Protein 5B3K (pdb70)

Organism: Pseudomonas aeruginosa (strain ATCC 15692 / DSM 22644 / CIP 104116 / JCM 14847 / LMG 12228 / 1C / PRS 101 / PAO1) (NCBI:txid208964)

Nearest PDB structures (foldseek):
  5b3k-assembly1_A  TM=1.007E+00  e=1.581E-33  Pseudomonas aeruginosa PAO1
  5b3l-assembly1_A  TM=9.999E-01  e=6.780E-31  Pseudomonas aeruginosa PAO1
  2m6s-assembly1_A  TM=9.285E-01  e=2.405E-14  Escherichia coli BL21(DE3)
  4oxx-assembly1_A  TM=8.974E-01  e=3.086E-11  Citrobacter braakii
  1ykg-assembly1_A  TM=7.949E-01  e=4.506E-08  Escherichia coli

Structure (mmCIF, N/CA/C/O backbone):
data_5B3K
#
_entry.id   5B3K
#
_cell.length_a   98.716
_cell.length_b   98.716
_cell.length_c   31.768
_cell.angle_alpha   90.00
_cell.angle_beta   90.00
_cell.angle_gamma   120.00
#
_symmetry.space_group_name_H-M   'P 61'
#
loop_
_entity.id
_entity.type
_entity.pdbx_description
1 polymer 'Uncharacterized protein PA3435'
2 non-polymer 'SULFATE ION'
3 water water
#
loop_
_atom_site.group_PDB
_atom_site.id
_atom_site.type_symbol
_atom_site.label_atom_id
_atom_site.label_alt_id
_atom_site.label_comp_id
_atom_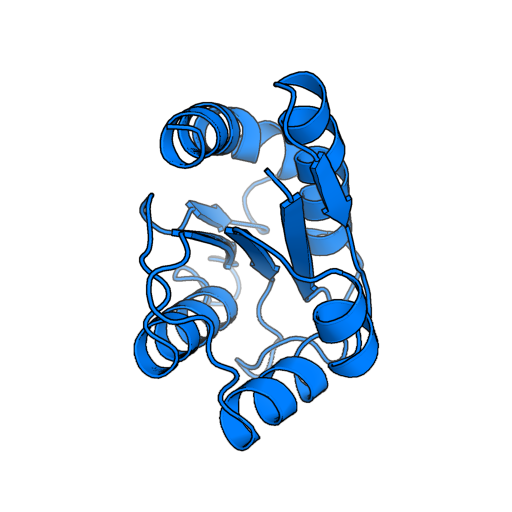site.label_asym_id
_atom_site.label_entity_id
_atom_site.label_seq_id
_atom_site.pdbx_PDB_ins_code
_atom_site.Cartn_x
_atom_site.Cartn_y
_atom_site.Cartn_z
_atom_site.occupancy
_atom_site.B_iso_or_equiv
_atom_site.auth_seq_id
_atom_site.auth_comp_id
_atom_site.auth_asym_id
_atom_site.auth_atom_id
_atom_site.pdbx_PDB_model_num
ATOM 1 N N . MET A 1 1 ? -34.797 31.710 8.576 1.00 21.72 1 MET A N 1
ATOM 2 C CA . MET A 1 1 ? -34.156 31.325 7.284 1.00 21.06 1 MET A CA 1
ATOM 3 C C . MET A 1 1 ? -32.787 30.685 7.511 1.00 19.87 1 MET A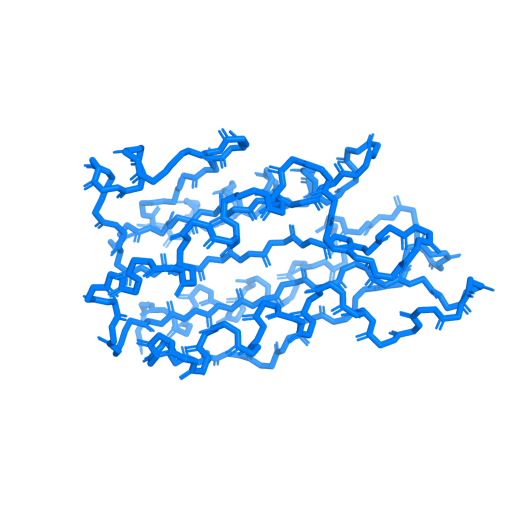 C 1
ATOM 4 O O . MET A 1 1 ? -31.886 31.305 8.086 1.00 20.05 1 MET A O 1
ATOM 9 N N . LYS A 1 2 ? -32.639 29.446 7.049 1.00 18.27 2 LYS A N 1
ATOM 10 C CA . LYS A 1 2 ? -31.395 28.711 7.222 1.00 16.57 2 LYS A CA 1
ATOM 11 C C . LYS A 1 2 ? -30.404 29.099 6.135 1.00 15.56 2 LYS A C 1
ATOM 12 O O . LYS A 1 2 ? -30.685 28.955 4.944 1.00 15.70 2 LYS A O 1
ATOM 18 N N . VAL A 1 3 ? -29.251 29.600 6.559 1.00 13.49 3 VAL A N 1
ATOM 19 C CA . VAL A 1 3 ? -28.209 30.030 5.636 1.00 12.37 3 VAL A CA 1
ATOM 20 C C . VAL A 1 3 ? -26.995 29.125 5.819 1.00 11.24 3 VAL A C 1
ATOM 21 O O . VAL A 1 3 ? -26.421 29.067 6.907 1.00 11.22 3 VAL A O 1
ATOM 25 N N . ALA A 1 4 ? -26.609 28.417 4.762 1.00 10.27 4 ALA A N 1
ATOM 26 C CA . ALA A 1 4 ? -25.401 27.604 4.797 1.00 9.79 4 ALA A CA 1
ATOM 27 C C . ALA A 1 4 ? -24.235 28.471 4.377 1.00 9.80 4 ALA A C 1
ATOM 28 O O . ALA A 1 4 ? -24.262 29.052 3.293 1.00 10.11 4 ALA A O 1
ATOM 30 N N . ILE A 1 5 ? -23.234 28.566 5.245 1.00 9.34 5 ILE A N 1
ATOM 31 C CA . ILE A 1 5 ? -22.023 29.319 4.934 1.00 9.70 5 ILE A CA 1
ATOM 32 C C . ILE A 1 5 ? -20.903 28.330 4.675 1.00 10.46 5 ILE A C 1
ATOM 33 O O . ILE A 1 5 ? -20.502 27.577 5.570 1.00 10.84 5 ILE A O 1
ATOM 38 N N . LEU A 1 6 ? -20.414 28.334 3.435 1.00 10.69 6 LEU A N 1
ATOM 39 C CA . LEU A 1 6 ? -19.335 27.450 3.006 1.00 11.41 6 LEU A CA 1
ATOM 40 C C . LEU A 1 6 ? -18.050 28.242 2.873 1.00 11.66 6 LEU A C 1
ATOM 41 O O . LEU A 1 6 ? -18.083 29.435 2.582 1.00 11.26 6 LEU A O 1
ATOM 46 N N . SER A 1 7 ? -16.919 27.587 3.106 1.00 12.05 7 SER A N 1
ATOM 47 C CA . SER A 1 7 ? -15.639 28.278 2.990 1.00 12.32 7 SER A CA 1
ATOM 48 C C . SER A 1 7 ? -14.582 27.454 2.265 1.00 12.69 7 SER A C 1
ATOM 49 O O . SER A 1 7 ? -14.565 26.219 2.352 1.00 12.94 7 SER A O 1
ATOM 52 N N . GLY A 1 8 ? -13.725 28.156 1.526 1.00 12.77 8 GLY A N 1
ATOM 53 C CA . GLY A 1 8 ? -12.573 27.558 0.848 1.00 12.72 8 GLY A CA 1
ATOM 54 C C . GLY A 1 8 ? -11.375 28.383 1.265 1.00 12.96 8 GLY A C 1
ATOM 55 O O . GLY A 1 8 ? -11.357 29.594 1.057 1.00 12.85 8 GLY A O 1
ATOM 56 N N . SER A 1 9 ? -10.386 27.742 1.882 1.00 13.39 9 SER A N 1
ATOM 57 C CA . SER A 1 9 ? -9.257 28.462 2.455 1.00 14.21 9 SER A CA 1
ATOM 58 C C . SER A 1 9 ? -8.026 27.564 2.494 1.00 14.61 9 SER A C 1
ATOM 59 O O . SER A 1 9 ? -8.130 26.410 2.884 1.00 14.80 9 SER A O 1
ATOM 62 N N . VAL A 1 10 ? -6.869 28.102 2.101 1.00 14.69 10 VAL A N 1
ATOM 63 C CA . VAL A 1 10 ? -5.601 27.357 2.194 1.00 15.57 10 VAL A CA 1
ATOM 64 C C . VAL A 1 10 ? -4.996 27.462 3.596 1.00 15.98 10 VAL A C 1
ATOM 65 O O . VAL A 1 10 ? -4.587 26.442 4.181 1.00 16.84 10 VAL A O 1
ATOM 69 N N . TYR A 1 11 ? -4.969 28.678 4.145 1.00 16.09 11 TYR A N 1
ATOM 70 C CA . TYR A 1 11 ? -4.333 28.950 5.447 1.00 16.82 11 TYR A CA 1
ATOM 71 C C . TYR A 1 11 ? -5.270 29.463 6.537 1.00 17.19 11 TYR A C 1
ATOM 72 O O . TYR A 1 11 ? -4.838 29.698 7.668 1.00 18.52 11 TYR A O 1
ATOM 81 N N . GLY A 1 12 ? -6.542 29.648 6.204 1.00 16.90 12 GLY A N 1
ATOM 82 C CA . GLY A 1 12 ? -7.536 29.987 7.214 1.00 16.75 12 GLY A CA 1
ATOM 83 C C . GLY A 1 12 ? -8.181 31.354 7.126 1.00 16.79 12 GLY A C 1
ATOM 84 O O . GLY A 1 12 ? -9.112 31.637 7.876 1.00 16.67 12 GLY A O 1
ATOM 85 N N . THR A 1 13 ? -7.700 32.207 6.223 1.00 16.39 13 THR A N 1
ATOM 86 C CA . THR A 1 13 ? -8.200 33.581 6.144 1.00 16.83 13 THR A CA 1
ATOM 87 C C . THR A 1 13 ? -9.678 33.631 5.725 1.00 16.59 13 THR A C 1
ATOM 88 O O . THR A 1 13 ? -10.501 34.280 6.389 1.00 16.07 13 THR A O 1
ATOM 92 N N . ALA A 1 14 ? -10.016 32.946 4.635 1.00 16.61 14 ALA A N 1
ATOM 93 C CA . ALA A 1 14 ? -11.413 32.885 4.195 1.00 16.56 14 ALA A CA 1
ATOM 94 C C . ALA A 1 14 ? -12.297 32.206 5.238 1.00 16.56 14 ALA A C 1
ATOM 95 O O . ALA A 1 14 ? -13.465 32.568 5.403 1.00 16.19 14 ALA A O 1
ATOM 97 N N . GLU A 1 15 ? -11.730 31.233 5.945 1.00 16.43 15 GLU A N 1
ATOM 98 C CA . GLU A 1 15 ? -12.452 30.532 6.999 1.00 16.77 15 GLU A CA 1
ATOM 99 C C . GLU A 1 15 ? -12.834 31.492 8.120 1.00 15.90 15 GLU A C 1
ATOM 100 O O . GLU A 1 15 ? -13.941 31.427 8.655 1.00 15.49 15 GLU A O 1
ATOM 106 N N . GLU A 1 16 ? -11.912 32.384 8.471 1.00 15.11 16 GLU A N 1
ATOM 107 C CA . GLU A 1 16 ? -12.163 33.371 9.517 1.00 14.68 16 GLU A CA 1
ATOM 108 C C . GLU A 1 16 ? -13.208 34.386 9.071 1.00 13.64 16 GLU A C 1
ATOM 109 O O . GLU A 1 16 ? -14.029 34.830 9.874 1.00 13.28 16 GLU A O 1
ATOM 115 N N . VAL A 1 17 ? -13.191 34.745 7.791 1.00 12.05 17 VAL A N 1
ATOM 116 C CA . VAL A 1 17 ? -14.224 35.645 7.268 1.00 11.30 17 VAL A CA 1
ATOM 117 C C . VAL A 1 17 ? -15.586 34.966 7.371 1.00 11.04 17 VAL A C 1
ATOM 118 O O . VAL A 1 17 ? -16.562 35.584 7.791 1.00 11.30 17 VAL A O 1
ATOM 122 N N . ALA A 1 18 ? -15.632 33.682 7.009 1.00 10.88 18 ALA A N 1
ATOM 123 C CA . ALA A 1 18 ? -16.871 32.906 7.051 1.00 10.41 18 ALA A CA 1
ATOM 124 C C . ALA A 1 18 ? -17.398 32.789 8.483 1.00 10.92 18 ALA A C 1
ATOM 125 O O . ALA A 1 18 ? -18.596 32.881 8.709 1.00 10.64 18 ALA A O 1
ATOM 127 N N . ARG A 1 19 ? -16.493 32.586 9.438 1.00 11.17 19 ARG A N 1
ATOM 128 C CA . ARG A 1 19 ? -16.853 32.499 10.848 1.00 11.96 19 ARG A CA 1
ATOM 129 C C . ARG A 1 19 ? -17.454 33.825 11.336 1.00 11.73 19 ARG A C 1
ATOM 130 O O . ARG A 1 19 ? -18.468 33.841 12.049 1.00 11.97 19 ARG A O 1
ATOM 138 N N . HIS A 1 20 ? -16.827 34.923 10.935 1.00 10.94 20 HIS A N 1
ATOM 139 C CA . HIS A 1 20 ? -17.329 36.263 11.241 1.00 11.07 20 HIS A CA 1
ATOM 140 C C . HIS A 1 20 ? -18.712 36.477 10.619 1.00 10.63 20 HIS A C 1
ATOM 141 O O . HIS A 1 20 ? -19.620 36.999 11.274 1.00 10.29 20 HIS A O 1
ATOM 148 N N . ALA A 1 21 ? -18.878 36.033 9.372 1.00 10.15 21 ALA A N 1
ATOM 149 C CA . ALA A 1 21 ? -20.152 36.167 8.672 1.00 10.16 21 ALA A CA 1
ATOM 150 C C . ALA A 1 21 ? -21.252 35.426 9.420 1.00 10.20 21 ALA A C 1
ATOM 151 O O . ALA A 1 21 ? -22.376 35.921 9.522 1.00 10.90 21 ALA A O 1
ATOM 153 N N . GLN A 1 22 ? -20.918 34.260 9.972 1.00 10.00 22 GLN A N 1
ATOM 154 C CA . GLN A 1 22 ? -21.891 33.487 10.738 1.00 10.55 22 GLN A CA 1
ATOM 155 C C . GLN A 1 22 ? -22.405 34.314 11.918 1.00 10.91 22 GLN A C 1
ATOM 156 O O . GLN A 1 22 ? -23.615 34.380 12.163 1.00 11.07 22 GLN A O 1
ATOM 162 N N . LYS A 1 23 ? -21.492 34.972 12.627 1.00 11.41 23 LYS A N 1
ATOM 163 C CA . LYS A 1 23 ? -21.876 35.738 13.810 1.00 12.65 23 LYS A CA 1
ATOM 164 C C . LYS A 1 23 ? -22.741 36.933 13.429 1.00 12.61 23 LYS A C 1
ATOM 165 O O . LYS A 1 23 ? -23.721 37.226 14.108 1.00 13.20 23 LYS A O 1
ATOM 171 N N . LEU A 1 24 ? -22.397 37.600 12.327 1.00 12.04 24 LEU A N 1
ATOM 172 C CA . LEU A 1 24 ? -23.151 38.792 11.908 1.00 11.89 24 LEU A CA 1
ATOM 173 C C . LEU A 1 24 ? -24.551 38.430 11.419 1.00 11.56 24 LEU A C 1
ATOM 174 O O . LEU A 1 24 ? -25.526 39.110 11.745 1.00 11.07 24 LEU A O 1
ATOM 179 N N . LEU A 1 25 ? -24.649 37.357 10.633 1.00 10.66 25 LEU A N 1
ATOM 180 C CA . LEU A 1 25 ? -25.938 36.945 10.080 1.00 10.80 25 LEU A CA 1
ATOM 181 C C . LEU A 1 25 ? -26.848 36.382 11.163 1.00 10.54 25 LEU A C 1
ATOM 182 O O . LEU A 1 25 ? -28.042 36.654 11.162 1.00 10.27 25 LEU A O 1
ATOM 187 N N . SER A 1 26 ? -26.275 35.649 12.115 1.00 10.68 26 SER A N 1
ATOM 188 C CA . SER A 1 26 ? -27.051 35.148 13.250 1.00 11.77 26 SER A CA 1
ATOM 189 C C . SER A 1 26 ? -27.550 36.293 14.131 1.00 11.91 26 SER A C 1
ATOM 190 O O . SER A 1 26 ? -28.693 36.268 14.605 1.00 12.08 26 SER A O 1
ATOM 193 N N . ALA A 1 27 ? -26.709 37.306 14.313 1.00 11.60 27 ALA A N 1
ATOM 194 C CA . ALA A 1 27 ? -27.108 38.509 15.065 1.00 11.72 27 ALA A CA 1
ATOM 195 C C . ALA A 1 27 ? -28.332 39.177 14.445 1.00 11.84 27 ALA A C 1
ATOM 196 O O . ALA A 1 27 ? -29.207 39.693 15.156 1.00 12.36 27 ALA A O 1
ATOM 198 N N . ALA A 1 28 ? -28.403 39.145 13.116 1.00 11.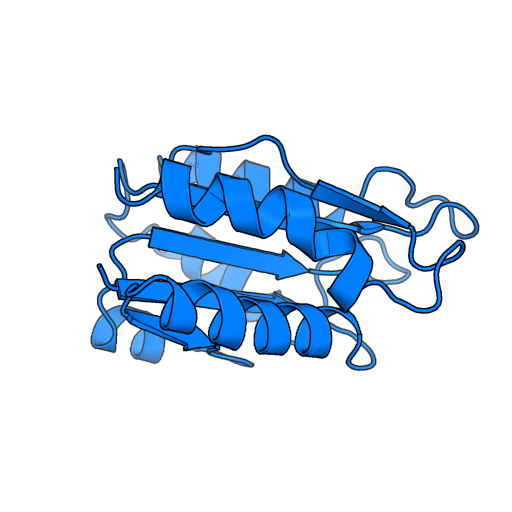83 28 ALA A N 1
ATOM 199 C CA . ALA A 1 28 ? -29.499 39.758 12.372 1.00 12.47 28 ALA A CA 1
ATOM 200 C C . ALA A 1 28 ? -30.779 38.916 12.417 1.00 13.09 28 ALA A C 1
ATOM 201 O O . ALA A 1 28 ? -31.825 39.324 11.891 1.00 14.01 28 ALA A O 1
ATOM 203 N N . GLY A 1 29 ? -30.678 37.730 13.009 1.00 13.25 29 GLY A N 1
ATOM 204 C CA . GLY A 1 29 ? -31.831 36.855 13.215 1.00 13.77 29 GLY A CA 1
ATOM 205 C C . GLY A 1 29 ? -31.941 35.697 12.238 1.00 14.56 29 GLY A C 1
ATOM 206 O O . GLY A 1 29 ? -32.906 34.926 12.288 1.00 15.58 29 GLY A O 1
ATOM 207 N N . LEU A 1 30 ? -30.973 35.573 11.338 1.00 14.38 30 LEU A N 1
ATOM 208 C CA . LEU A 1 30 ? -30.932 34.426 10.417 1.00 14.35 30 LEU A CA 1
ATOM 209 C C . LEU A 1 30 ? -30.410 33.162 11.110 1.00 14.67 30 LEU A C 1
ATOM 210 O O . LEU A 1 30 ? -29.597 33.240 12.028 1.00 14.83 30 LEU A O 1
ATOM 215 N N . GLU A 1 31 ? -30.890 31.998 10.674 1.00 15.04 31 GLU A N 1
ATOM 216 C CA . GLU A 1 31 ? -30.384 30.726 11.193 1.00 15.83 31 GLU A CA 1
ATOM 217 C C . GLU A 1 31 ? -29.152 30.336 10.379 1.00 15.35 31 GLU A C 1
ATOM 218 O O . GLU A 1 31 ? -29.198 29.429 9.543 1.00 15.20 31 GLU A O 1
ATOM 224 N N . ALA A 1 32 ? -28.054 31.038 10.624 1.00 14.67 32 ALA A N 1
ATOM 225 C CA . ALA A 1 32 ? -26.844 30.869 9.826 1.00 14.14 32 ALA A CA 1
ATOM 226 C C . ALA A 1 32 ? -25.864 29.913 10.499 1.00 13.95 32 ALA A C 1
ATOM 227 O O . ALA A 1 32 ? -25.613 30.001 11.704 1.00 14.53 32 ALA A O 1
ATOM 229 N N . SER A 1 33 ? -25.322 28.990 9.715 1.00 13.64 33 SER A N 1
ATOM 230 C CA . SER A 1 33 ? -24.318 28.061 10.217 1.00 14.11 33 SER A CA 1
ATOM 231 C C . SER A 1 33 ? -23.133 28.013 9.282 1.00 14.32 33 SER A C 1
ATOM 232 O O . SER A 1 33 ? -23.308 27.923 8.069 1.00 14.23 33 SER A O 1
ATOM 235 N N . HIS A 1 34 ? -21.940 28.077 9.864 1.00 14.56 34 HIS A N 1
ATOM 236 C CA . HIS A 1 34 ? -20.709 27.862 9.117 1.00 15.69 34 HIS A CA 1
ATOM 237 C C . HIS A 1 34 ? -20.415 26.368 9.100 1.00 15.72 34 HIS A C 1
ATOM 238 O O . HIS A 1 34 ? -20.358 25.723 10.155 1.00 15.83 34 HIS A O 1
ATOM 245 N N . LEU A 1 35 ? -20.258 25.833 7.894 1.00 15.93 35 LEU A N 1
ATOM 246 C CA . LEU A 1 35 ? -20.056 24.405 7.677 1.00 16.84 35 LEU A CA 1
ATOM 247 C C . LEU A 1 35 ? -18.705 24.254 6.979 1.00 17.77 35 LEU A C 1
ATOM 248 O O . LEU A 1 35 ? -18.638 24.156 5.753 1.00 17.21 35 LEU A O 1
ATOM 253 N N . PRO A 1 36 ? -17.609 24.257 7.761 1.00 18.90 36 PRO A N 1
ATOM 254 C CA . PRO A 1 36 ? -16.307 24.114 7.111 1.00 19.75 36 PRO A CA 1
ATOM 255 C C . PRO A 1 36 ? -16.136 22.638 6.784 1.00 20.66 36 PRO A C 1
ATOM 256 O O . PRO A 1 36 ? -16.651 21.785 7.511 1.00 20.81 36 PRO A O 1
ATOM 260 N N . ARG A 1 37 ? -15.452 22.346 5.679 1.00 21.73 37 ARG A N 1
ATOM 261 C CA . ARG A 1 37 ? -15.258 20.960 5.222 1.00 22.84 37 ARG A CA 1
ATOM 262 C C . ARG A 1 37 ? -16.582 20.175 5.139 1.00 22.79 37 ARG A C 1
ATOM 263 O O . ARG A 1 37 ? -16.617 18.967 5.383 1.00 23.46 37 ARG A O 1
ATOM 271 N N . ALA A 1 38 ? -17.662 20.875 4.789 1.00 22.28 38 ALA A N 1
ATOM 272 C CA . ALA A 1 38 ? -18.983 20.273 4.614 1.00 21.96 38 ALA A CA 1
ATOM 273 C C . ALA A 1 38 ? -18.992 19.203 3.527 1.00 21.51 38 ALA A C 1
ATOM 274 O O . ALA A 1 38 ? -18.258 19.286 2.543 1.00 21.44 38 ALA A O 1
ATOM 276 N N . SER A 1 39 ? -19.839 18.199 3.723 1.00 21.20 39 SER A N 1
ATOM 277 C CA . SER A 1 39 ? -20.114 17.189 2.712 1.00 20.87 39 SER A CA 1
ATOM 278 C C . SER A 1 39 ? -21.490 17.451 2.103 1.00 20.18 39 SER A C 1
ATOM 279 O O . SER A 1 39 ? -22.273 18.232 2.653 1.00 19.85 39 SER A O 1
ATOM 282 N N . LEU A 1 40 ? -21.793 16.806 0.974 1.00 19.50 40 LEU A N 1
ATOM 283 C CA . LEU A 1 40 ? -23.147 16.852 0.423 1.00 19.59 40 LEU A CA 1
ATOM 284 C C . LEU A 1 40 ? -24.170 16.357 1.439 1.00 19.23 40 LEU A C 1
ATOM 285 O O . LEU A 1 40 ? -25.262 16.912 1.546 1.00 19.21 40 LEU A O 1
ATOM 290 N N . ASP A 1 41 ? -23.806 15.316 2.188 1.00 18.96 41 ASP A N 1
ATOM 291 C CA . ASP A 1 41 ? -24.712 14.750 3.189 1.00 18.76 41 ASP A CA 1
ATOM 292 C C . ASP A 1 41 ? -25.055 15.755 4.288 1.00 18.16 41 ASP A C 1
ATOM 293 O O . ASP A 1 41 ? -26.205 15.815 4.750 1.00 18.07 41 ASP A O 1
ATOM 298 N N . GLU A 1 42 ? -24.064 16.552 4.686 1.00 17.39 42 GLU A N 1
ATOM 299 C CA . GLU A 1 42 ? -24.274 17.564 5.709 1.00 17.01 42 GLU A CA 1
ATOM 300 C C . GLU A 1 42 ? -25.197 18.666 5.205 1.00 16.15 42 GLU A C 1
ATOM 301 O O . GLU A 1 42 ? -26.072 19.128 5.934 1.00 15.98 42 GLU A O 1
ATOM 307 N N . LEU A 1 43 ? -24.998 19.093 3.959 1.00 15.65 43 LEU A N 1
ATOM 308 C CA . LEU A 1 43 ? -25.869 20.107 3.371 1.00 15.58 43 LEU A CA 1
ATOM 309 C C . LEU A 1 43 ? -27.291 19.613 3.208 1.00 15.52 43 LEU A C 1
ATOM 310 O O . LEU A 1 43 ? -28.242 20.358 3.447 1.00 15.58 43 LEU A O 1
ATOM 315 N N . LYS A 1 44 ? -27.432 18.353 2.796 1.00 15.06 44 LYS A N 1
ATOM 316 C CA . LYS A 1 44 ? -28.743 17.748 2.631 1.00 14.99 44 LYS A CA 1
ATOM 317 C C . LYS A 1 44 ? -29.470 17.712 3.974 1.00 14.93 44 LYS A C 1
ATOM 318 O O . LYS A 1 44 ? -30.663 18.028 4.050 1.00 14.71 44 LYS A O 1
ATOM 324 N N . ALA A 1 45 ? -28.743 17.349 5.032 1.00 14.54 45 ALA A N 1
ATOM 325 C CA . ALA A 1 45 ? -29.312 17.320 6.377 1.00 14.77 45 ALA A CA 1
ATOM 326 C C . ALA A 1 45 ? -29.726 18.719 6.839 1.00 14.99 45 ALA A C 1
ATOM 327 O O . ALA A 1 45 ? -30.768 18.886 7.469 1.00 15.51 45 ALA A O 1
ATOM 329 N N . PHE A 1 46 ? -28.905 19.716 6.502 1.00 14.77 46 PHE A N 1
ATOM 330 C CA . PHE A 1 46 ? -29.134 21.107 6.892 1.00 14.74 46 PHE A CA 1
ATOM 331 C C . PHE A 1 46 ? -30.334 21.734 6.188 1.00 14.55 46 PHE A C 1
ATOM 332 O O . PHE A 1 46 ? -31.037 22.560 6.770 1.00 15.08 46 PHE A O 1
ATOM 340 N N . ALA A 1 47 ? -30.551 21.341 4.934 1.00 14.26 47 ALA A N 1
ATOM 341 C CA . ALA A 1 47 ? -31.633 21.871 4.097 1.00 14.27 47 ALA A CA 1
ATOM 342 C C . ALA A 1 47 ? -31.603 23.392 3.960 1.00 14.15 47 ALA A C 1
ATOM 343 O O . ALA A 1 47 ? -32.573 24.075 4.278 1.00 13.93 47 ALA A O 1
ATOM 345 N N . PRO A 1 48 ? -30.474 23.924 3.472 1.00 14.13 48 PRO A N 1
ATOM 346 C CA . PRO A 1 48 ? -30.303 25.367 3.373 1.00 14.24 48 PRO A CA 1
ATOM 347 C C . PRO A 1 48 ? -31.400 26.086 2.583 1.00 13.90 48 PRO A C 1
ATOM 348 O O . PRO A 1 48 ? -31.926 25.545 1.596 1.00 13.95 48 PRO A O 1
ATOM 352 N N . GLU A 1 49 ? -31.746 27.287 3.031 1.00 13.42 49 GLU A N 1
ATOM 353 C CA . GLU A 1 49 ? -32.668 28.160 2.301 1.00 13.89 49 GLU A CA 1
ATOM 354 C C . GLU A 1 49 ? -31.937 29.339 1.647 1.00 13.27 49 GLU A C 1
ATOM 355 O O . GLU A 1 49 ? -32.553 30.162 0.970 1.00 13.57 49 GLU A O 1
ATOM 361 N N . ALA A 1 50 ? -30.623 29.401 1.857 1.00 12.27 50 ALA A N 1
ATOM 362 C CA . ALA A 1 50 ? -29.766 30.437 1.271 1.00 11.63 50 ALA A CA 1
ATOM 363 C C . ALA A 1 50 ? -28.326 29.971 1.385 1.00 10.74 50 ALA A C 1
ATOM 364 O O . ALA A 1 50 ? -28.012 29.118 2.217 1.00 10.50 50 ALA A O 1
ATOM 366 N N . PHE A 1 51 ? -27.456 30.508 0.548 1.00 10.51 51 PHE A N 1
ATOM 367 C CA . PHE A 1 51 ? -26.059 30.166 0.564 1.00 10.25 51 PHE A CA 1
ATOM 368 C C . PHE A 1 51 ? -25.157 31.408 0.662 1.00 9.57 51 PHE A C 1
ATOM 369 O O . PHE A 1 51 ? -25.393 32.350 0.042 1.00 9.99 51 PHE A O 1
ATOM 377 N N . LEU A 1 52 ? -24.096 31.275 1.424 1.00 8.84 52 LEU A N 1
ATOM 378 C CA . LEU A 1 52 ? -22.992 32.233 1.366 1.00 8.14 52 LEU A CA 1
ATOM 379 C C . LEU A 1 52 ? -21.714 31.426 1.208 1.00 8.05 52 LEU A C 1
ATOM 380 O O . LEU A 1 52 ? -21.463 30.521 1.991 1.00 8.70 52 LEU A O 1
ATOM 385 N N . VAL A 1 53 ? -20.924 31.717 0.172 1.00 7.76 53 VAL A N 1
ATOM 386 C CA . VAL A 1 53 ? -19.663 30.995 -0.027 1.00 8.56 53 VAL A CA 1
ATOM 387 C C . VAL A 1 53 ? -18.542 32.008 0.062 1.00 8.16 53 VAL A C 1
ATOM 388 O O . VAL A 1 53 ? -18.588 33.042 -0.604 1.00 8.66 53 VAL A O 1
ATOM 392 N N . VAL A 1 54 ? -17.565 31.728 0.920 1.00 8.31 54 VAL A N 1
ATOM 393 C CA . VAL A 1 54 ? -16.425 32.625 1.101 1.00 8.73 54 VAL A CA 1
ATOM 394 C C . VAL A 1 54 ? -15.196 31.840 0.692 1.00 9.22 54 VAL A C 1
ATOM 395 O O . VAL A 1 54 ? -14.883 30.830 1.314 1.00 9.61 54 VAL A O 1
ATOM 399 N N . THR A 1 55 ? -14.505 32.250 -0.362 1.00 9.14 55 THR A N 1
ATOM 400 C CA . THR A 1 55 ? -13.404 31.419 -0.834 1.00 9.77 55 THR A CA 1
ATOM 401 C C . THR A 1 55 ? -12.242 32.170 -1.463 1.00 9.71 55 THR A C 1
ATOM 402 O O . THR A 1 55 ? -12.432 33.065 -2.286 1.00 9.71 55 THR A O 1
ATOM 406 N N . SER A 1 56 ? -11.032 31.779 -1.075 1.00 10.66 56 SER A N 1
ATOM 407 C CA . SER A 1 56 ? -9.831 32.254 -1.749 1.00 11.68 56 SER A CA 1
ATOM 408 C C . SER A 1 56 ? -9.601 31.459 -3.042 1.00 11.88 56 SER A C 1
ATOM 409 O O . SER A 1 56 ? -10.430 30.632 -3.440 1.00 11.69 56 SER A O 1
ATOM 412 N N . THR A 1 57 ? -8.479 31.733 -3.702 1.00 12.30 57 THR A N 1
ATOM 413 C CA . THR A 1 57 ? -8.055 30.997 -4.889 1.00 13.17 57 THR A CA 1
ATOM 414 C C . THR A 1 57 ? -6.669 30.452 -4.565 1.00 13.55 57 THR A C 1
ATOM 415 O O . THR A 1 57 ? -5.880 31.126 -3.910 1.00 14.01 57 THR A O 1
ATOM 419 N N . THR A 1 58 ? -6.377 29.228 -4.989 1.00 13.89 58 THR A N 1
ATOM 420 C CA . THR A 1 58 ? -5.028 28.689 -4.776 1.00 14.41 58 THR A CA 1
ATOM 421 C C . THR A 1 58 ? -4.026 29.331 -5.736 1.00 15.10 58 THR A C 1
ATOM 422 O O . THR A 1 58 ? -4.403 30.039 -6.673 1.00 15.35 58 THR A O 1
ATOM 426 N N . GLY A 1 59 ? -2.745 29.064 -5.499 1.00 16.47 59 GLY A N 1
ATOM 427 C CA . GLY A 1 59 ? -1.689 29.511 -6.404 1.00 17.56 59 GLY A CA 1
ATOM 428 C C . GLY A 1 59 ? -1.820 28.961 -7.812 1.00 18.29 59 GLY A C 1
ATOM 429 O O . GLY A 1 59 ? -1.272 29.531 -8.758 1.00 18.27 59 GLY A O 1
ATOM 430 N N . MET A 1 60 ? -2.555 27.855 -7.956 1.00 19.07 60 MET A N 1
ATOM 431 C CA . MET A 1 60 ? -2.796 27.232 -9.265 1.00 19.92 60 MET A CA 1
ATOM 432 C C . MET A 1 60 ? -4.087 27.716 -9.941 1.00 19.73 60 MET A C 1
ATOM 433 O O . MET A 1 60 ? -4.466 27.229 -11.010 1.00 19.96 60 MET A O 1
ATOM 438 N N . GLY A 1 61 ? -4.764 28.670 -9.311 1.00 19.65 61 GLY A N 1
ATOM 439 C CA . GLY A 1 61 ? -5.980 29.235 -9.875 1.00 19.39 61 GLY A CA 1
ATOM 440 C C . GLY A 1 61 ? -7.228 28.407 -9.617 1.00 19.21 61 GLY A C 1
ATOM 441 O O . GLY A 1 61 ? -8.246 28.614 -10.270 1.00 20.18 61 GLY A O 1
ATOM 442 N N . GLU A 1 62 ? -7.163 27.491 -8.651 1.00 18.62 62 GLU A N 1
ATOM 443 C CA . GLU A 1 62 ? -8.289 26.594 -8.361 1.00 18.44 62 GLU A CA 1
ATOM 444 C C . GLU A 1 62 ? -8.940 26.920 -7.023 1.00 17.02 62 GLU A C 1
ATOM 445 O O . GLU A 1 62 ? -8.432 27.728 -6.250 1.00 16.63 62 GLU A O 1
ATOM 451 N N . LEU A 1 63 ? -10.069 26.277 -6.745 1.00 16.19 63 LEU A N 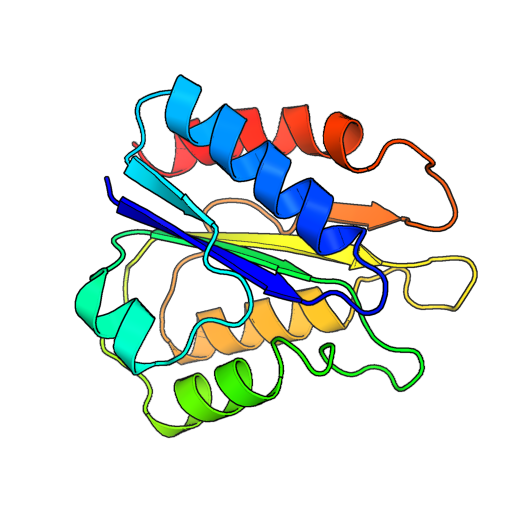1
ATOM 452 C CA . LEU A 1 63 ? -10.634 26.326 -5.403 1.00 15.44 63 LEU A CA 1
ATOM 453 C C . LEU A 1 63 ? -9.735 25.565 -4.429 1.00 15.05 63 LEU A C 1
ATOM 454 O O . LEU A 1 63 ? -9.140 24.554 -4.806 1.00 15.47 63 LEU A O 1
ATOM 459 N N . PRO A 1 64 ? -9.613 26.061 -3.184 1.00 14.99 64 PRO A N 1
ATOM 460 C CA . PRO A 1 64 ? -8.817 25.389 -2.153 1.00 15.14 64 PRO A CA 1
ATOM 461 C C . PRO A 1 64 ? -9.263 23.949 -1.915 1.00 16.14 64 PRO A C 1
ATOM 462 O O . PRO A 1 64 ? -10.423 23.608 -2.160 1.00 15.61 64 PRO A O 1
ATOM 466 N N . ASP A 1 65 ? -8.332 23.124 -1.441 1.00 16.95 65 ASP A N 1
ATOM 467 C CA . ASP A 1 65 ? -8.564 21.686 -1.253 1.00 18.38 65 ASP A CA 1
ATOM 468 C C . ASP A 1 65 ? -9.725 21.364 -0.316 1.00 18.33 65 ASP A C 1
ATOM 469 O O . ASP A 1 65 ? -10.310 20.285 -0.415 1.00 18.69 65 ASP A O 1
ATOM 474 N N . ASN A 1 66 ? -10.059 22.285 0.585 1.00 18.17 66 ASN A N 1
ATOM 475 C CA . ASN A 1 66 ? -11.169 22.056 1.513 1.00 18.13 66 ASN A CA 1
ATOM 476 C C . ASN A 1 66 ? -12.557 22.427 0.972 1.00 18.03 66 ASN A C 1
ATOM 477 O O . ASN A 1 66 ? -13.564 22.255 1.665 1.00 19.27 66 ASN A O 1
ATOM 482 N N . LEU A 1 67 ? -12.775 22.997 -0.192 1.00 17.09 67 LEU A N 1
ATOM 483 C CA . LEU A 1 67 ? -14.013 23.315 -0.857 1.00 16.36 67 LEU A CA 1
ATOM 484 C C . LEU A 1 67 ? -14.166 22.721 -2.261 1.00 16.74 67 LEU A C 1
ATOM 485 O O . LEU A 1 67 ? -15.235 22.566 -2.716 1.00 16.24 67 LEU A O 1
ATOM 490 N N . GLN A 1 68 ? -13.026 22.392 -2.904 1.00 16.85 68 GLN A N 1
ATOM 491 C CA . GLN A 1 68 ? -13.003 21.861 -4.263 1.00 17.34 68 GLN A CA 1
ATOM 492 C C . GLN A 1 68 ? -13.717 20.519 -4.460 1.00 17.13 68 GLN A C 1
ATOM 493 O O . GLN A 1 68 ? -14.491 20.396 -5.331 1.00 16.83 68 GLN A O 1
ATOM 499 N N . PRO A 1 69 ? -13.456 19.563 -3.610 1.00 17.30 69 PRO A N 1
ATOM 500 C CA . PRO A 1 69 ? -14.216 18.307 -3.705 1.00 17.26 69 PRO A CA 1
ATOM 501 C C . PRO A 1 69 ? -15.728 18.499 -3.557 1.00 17.00 69 PRO A C 1
ATOM 502 O O . PRO A 1 69 ? -16.501 17.871 -4.291 1.00 17.27 69 PRO A O 1
ATOM 506 N N . LEU A 1 70 ? -16.143 19.352 -2.624 1.00 16.36 70 LEU A N 1
ATOM 507 C CA . LEU A 1 70 ? -17.563 19.654 -2.463 1.00 15.65 70 LEU A CA 1
ATOM 508 C C . LEU A 1 70 ? -18.127 20.332 -3.705 1.00 15.53 70 LEU A C 1
ATOM 509 O O . LEU A 1 70 ? -19.241 20.028 -4.129 1.00 15.19 70 LEU A O 1
ATOM 514 N N . TYR A 1 71 ? -17.357 21.261 -4.274 1.00 15.41 71 TYR A N 1
ATOM 515 C CA . TYR A 1 71 ? -17.728 21.927 -5.520 1.00 16.15 71 TYR A CA 1
ATOM 516 C C . TYR A 1 71 ? -18.034 20.911 -6.615 1.00 16.20 71 TYR A C 1
ATOM 517 O O . TYR A 1 71 ? -19.086 20.974 -7.245 1.00 15.57 71 TYR A O 1
ATOM 526 N N . TYR A 1 72 ? -17.116 19.967 -6.823 1.00 16.54 72 TYR A N 1
ATOM 527 C CA . TYR A 1 72 ? -17.308 18.937 -7.839 1.00 17.75 72 TYR A CA 1
ATOM 528 C C . TYR A 1 72 ? -18.491 18.027 -7.534 1.00 16.91 72 TYR A C 1
ATOM 529 O O . TYR A 1 72 ? -19.197 17.625 -8.451 1.00 17.77 72 TYR A O 1
ATOM 538 N N . ALA A 1 73 ? -18.703 17.710 -6.255 1.00 16.49 73 ALA A N 1
ATOM 539 C CA . ALA A 1 73 ? -19.834 16.873 -5.850 1.00 15.99 73 ALA A CA 1
ATOM 540 C C . ALA A 1 73 ? -21.168 17.567 -6.130 1.00 15.99 73 ALA A C 1
ATOM 541 O O . ALA A 1 73 ? -22.099 16.948 -6.651 1.00 15.80 73 ALA A O 1
ATOM 543 N N . ILE A 1 74 ? -21.248 18.853 -5.790 1.00 15.34 74 ILE A N 1
ATOM 544 C CA . ILE A 1 74 ? -22.437 19.652 -6.068 1.00 15.69 74 ILE A CA 1
ATOM 545 C C . ILE A 1 74 ? -22.678 19.739 -7.576 1.00 16.19 74 ILE A C 1
ATOM 546 O O . ILE A 1 74 ? -23.809 19.574 -8.037 1.00 16.44 74 ILE A O 1
ATOM 551 N N . ARG A 1 75 ? -21.613 19.983 -8.338 1.00 17.25 75 ARG A N 1
ATOM 552 C CA . ARG A 1 75 ? -21.747 20.136 -9.788 1.00 18.57 75 ARG A CA 1
ATOM 553 C C . ARG A 1 75 ? -22.224 18.841 -10.444 1.00 19.46 75 ARG A C 1
ATOM 554 O O . ARG A 1 75 ? -22.990 18.873 -11.417 1.00 19.80 75 ARG A O 1
ATOM 562 N N . ASP A 1 76 ? -21.788 17.716 -9.880 1.00 20.13 76 ASP A N 1
ATOM 563 C CA . ASP A 1 76 ? -22.143 16.386 -10.377 1.00 20.97 76 ASP A CA 1
ATOM 564 C C . ASP A 1 76 ? -23.602 16.041 -10.096 1.00 20.59 76 ASP A C 1
ATOM 565 O O . ASP A 1 76 ? -24.294 15.503 -10.961 1.00 21.01 76 ASP A O 1
ATOM 570 N N . GLN A 1 77 ? -24.067 16.351 -8.890 1.00 19.88 77 GLN A N 1
ATOM 571 C CA . GLN A 1 77 ? -25.399 15.935 -8.447 1.00 19.36 77 GLN A CA 1
ATOM 572 C C . GLN A 1 77 ? -26.492 16.942 -8.761 1.00 18.81 77 GLN A C 1
ATOM 573 O O . GLN A 1 77 ? -27.652 16.562 -8.918 1.00 19.27 77 GLN A O 1
ATOM 579 N N . LEU A 1 78 ? -26.111 18.214 -8.836 1.00 17.96 78 LEU A N 1
ATOM 580 C CA . LEU A 1 78 ? -27.046 19.295 -9.116 1.00 17.60 78 LEU A CA 1
ATOM 581 C C . LEU A 1 78 ? -28.312 19.168 -8.278 1.00 16.79 78 LEU A C 1
ATOM 582 O O . LEU A 1 78 ? -29.378 18.841 -8.801 1.00 17.03 78 LEU A O 1
ATOM 587 N N . PRO A 1 79 ? -28.198 19.428 -6.979 1.00 16.16 79 PRO A N 1
ATOM 588 C CA . PRO A 1 79 ? -29.362 19.351 -6.106 1.00 15.74 79 PRO A CA 1
ATOM 589 C C . PRO A 1 79 ? -30.366 20.424 -6.498 1.00 15.77 79 PRO A C 1
ATOM 590 O O . PRO A 1 79 ? -29.986 21.443 -7.085 1.00 15.43 79 PRO A O 1
ATOM 594 N N . ALA A 1 80 ? -31.612 20.236 -6.081 1.00 15.31 80 ALA A N 1
ATOM 595 C CA . ALA A 1 80 ? -32.721 21.109 -6.477 1.00 15.35 80 ALA A CA 1
ATOM 596 C C . ALA A 1 80 ? -32.742 22.363 -5.643 1.00 15.05 80 ALA A C 1
ATOM 597 O O . ALA A 1 80 ? -33.640 22.581 -4.821 1.00 15.44 80 ALA A O 1
ATOM 599 N N . TRP A 1 81 ? -31.737 23.200 -5.865 1.00 14.71 81 TRP A N 1
ATOM 600 C CA . TRP A 1 81 ? -31.560 24.422 -5.105 1.00 14.72 81 TRP A CA 1
ATOM 601 C C . TRP A 1 81 ? -31.896 25.630 -5.971 1.00 15.06 81 TRP A C 1
ATOM 602 O O . TRP A 1 81 ? -31.620 26.776 -5.591 1.00 14.66 81 TRP A O 1
ATOM 613 N N . HIS A 1 82 ? -32.495 25.376 -7.132 1.00 15.14 82 HIS A N 1
ATOM 614 C CA . HIS A 1 82 ? -32.924 26.454 -8.020 1.00 15.91 82 HIS A CA 1
ATOM 615 C C . HIS A 1 82 ? -33.840 27.452 -7.306 1.00 15.38 82 HIS A C 1
ATOM 616 O O . HIS A 1 82 ? -34.738 27.064 -6.545 1.00 16.00 82 HIS A O 1
ATOM 623 N N . GLY A 1 83 ? -33.578 28.739 -7.521 1.00 14.35 83 GLY A N 1
ATOM 624 C CA . GLY A 1 83 ? -34.382 29.799 -6.927 1.00 14.02 83 GLY A CA 1
ATOM 625 C C . GLY A 1 83 ? -33.943 30.291 -5.563 1.00 13.52 83 GLY A C 1
ATOM 626 O O . GLY A 1 83 ? -34.397 31.349 -5.113 1.00 13.63 83 GLY A O 1
ATOM 627 N N . LEU A 1 84 ? -33.077 29.535 -4.891 1.00 13.17 84 LEU A N 1
ATOM 628 C CA . LEU A 1 84 ? -32.584 29.947 -3.582 1.00 12.40 84 LEU A CA 1
ATOM 629 C C . LEU A 1 84 ? -31.617 31.110 -3.753 1.00 12.14 84 LEU A C 1
ATOM 630 O O . LEU A 1 84 ? -30.912 31.169 -4.754 1.00 11.68 84 LEU A O 1
ATOM 635 N N . PRO A 1 85 ? -31.593 32.031 -2.774 1.00 11.48 85 PRO A N 1
ATOM 636 C CA . PRO A 1 85 ? -30.677 33.172 -2.817 1.00 11.34 85 PRO A CA 1
ATOM 637 C C . PRO A 1 85 ? -29.262 32.798 -2.374 1.00 11.27 85 PRO A C 1
ATOM 638 O O . PRO A 1 85 ? -29.082 31.957 -1.487 1.00 12.04 85 PRO A O 1
ATOM 642 N N . GLY A 1 86 ? -28.275 33.437 -2.992 1.00 11.22 86 GLY A N 1
ATOM 643 C CA . GLY A 1 86 ? -26.879 33.181 -2.681 1.00 10.88 86 GLY A CA 1
ATOM 644 C C . GLY A 1 86 ? -26.039 34.433 -2.792 1.00 10.55 86 GLY A C 1
ATOM 645 O O . GLY A 1 86 ? -26.443 35.421 -3.427 1.00 11.27 86 GLY A O 1
ATOM 646 N N . GLY A 1 87 ? -24.864 34.383 -2.175 1.00 9.67 87 GLY A N 1
ATOM 647 C CA . GLY A 1 87 ? -23.865 35.429 -2.325 1.00 8.75 87 GLY A CA 1
ATOM 648 C C . GLY A 1 87 ? -22.479 34.819 -2.211 1.00 8.76 87 GLY A C 1
ATOM 649 O O . GLY A 1 87 ? -22.295 33.770 -1.576 1.00 8.59 87 GLY A O 1
ATOM 650 N N . VAL A 1 88 ? -21.642 35.506 -2.813 1.00 8.07 88 VAL A N 1
ATOM 651 C CA . VAL A 1 88 ? -20.247 35.072 -2.780 1.00 8.40 88 VAL A CA 1
ATOM 652 C C . VAL A 1 88 ? -19.282 36.132 -2.250 1.00 8.27 88 VAL A C 1
ATOM 653 O O . VAL A 1 88 ? -19.168 37.220 -2.814 1.00 8.45 88 VAL A O 1
ATOM 657 N N . ILE A 1 89 ? -18.330 35.810 -1.345 1.00 8.39 89 ILE A N 1
ATOM 658 C CA . ILE A 1 89 ? -17.196 36.660 -1.005 1.00 9.16 89 ILE A CA 1
ATOM 659 C C . ILE A 1 89 ? -15.955 35.986 -1.563 1.00 9.48 89 ILE A C 1
ATOM 660 O O . ILE A 1 89 ? -15.623 34.857 -1.175 1.00 9.99 89 ILE A O 1
ATOM 665 N N . GLY A 1 90 ? -15.282 36.679 -2.479 1.00 10.37 90 GLY A N 1
ATOM 666 C CA . GLY A 1 90 ? -14.065 36.169 -3.105 1.00 11.20 90 GLY A CA 1
ATOM 667 C C . GLY A 1 90 ? -12.850 36.871 -2.551 1.00 12.33 90 GLY A C 1
ATOM 668 O O . GLY A 1 90 ? -12.711 38.090 -2.686 1.00 12.18 90 GLY A O 1
ATOM 669 N N . LEU A 1 91 ? -11.983 36.100 -1.904 1.00 12.47 91 LEU A N 1
ATOM 670 C CA . LEU A 1 91 ? -10.733 36.623 -1.380 1.00 14.47 91 LEU A CA 1
ATOM 671 C C . LEU A 1 91 ? -9.688 36.514 -2.468 1.00 15.01 91 LEU A C 1
ATOM 672 O O . LEU A 1 91 ? -9.080 35.460 -2.651 1.00 15.54 91 LEU A O 1
ATOM 677 N N . GLY A 1 92 ? -9.511 37.613 -3.194 1.00 15.38 92 GLY A N 1
ATOM 678 C CA . GLY A 1 92 ? -8.534 37.708 -4.265 1.00 15.80 92 GLY A CA 1
ATOM 679 C C . GLY A 1 92 ? -7.189 38.160 -3.739 1.00 16.27 92 GLY A C 1
ATOM 680 O O . GLY A 1 92 ? -6.987 38.302 -2.521 1.00 16.18 92 GLY A O 1
ATOM 681 N N . ASP A 1 93 ? -6.263 38.377 -4.664 1.00 16.61 93 ASP A N 1
ATOM 682 C CA . ASP A 1 93 ? -4.909 38.779 -4.315 1.00 17.06 93 ASP A CA 1
ATOM 683 C C . ASP A 1 93 ? -4.434 39.572 -5.534 1.00 17.05 93 ASP A C 1
ATOM 684 O O . ASP A 1 93 ? -4.201 39.009 -6.607 1.00 16.85 93 ASP A O 1
ATOM 689 N N . SER A 1 94 ? -4.054 40.770 -5.417 1.00 17.20 94 SER A N 1
ATOM 690 C CA . SER A 1 94 ? -3.775 41.634 -6.566 1.00 17.52 94 SER A CA 1
ATOM 691 C C . SER A 1 94 ? -2.269 41.473 -6.817 1.00 17.38 94 SER A C 1
ATOM 692 O O . SER A 1 94 ? -1.826 41.487 -7.972 1.00 17.92 94 SER A O 1
ATOM 695 N N . SER A 1 95 ? -1.499 41.307 -5.742 1.00 17.05 95 SER A N 1
ATOM 696 C CA . SER A 1 95 ? -0.050 41.079 -5.845 1.00 17.32 95 SER A CA 1
ATOM 697 C C . SER A 1 95 ? 0.260 39.842 -6.684 1.00 16.77 95 SER A C 1
ATOM 698 O O . SER A 1 95 ? 1.179 39.845 -7.506 1.00 16.50 95 SER A O 1
ATOM 701 N N . TYR A 1 96 ? -0.528 38.789 -6.479 1.00 16.44 96 TYR A N 1
ATOM 702 C CA . TYR A 1 96 ? -0.297 37.521 -7.145 1.00 16.22 96 TYR A CA 1
ATOM 703 C C . TYR A 1 96 ? -0.826 37.525 -8.573 1.00 16.60 96 TYR A C 1
ATOM 704 O O . TYR A 1 96 ? -0.354 36.773 -9.425 1.00 16.18 96 TYR A O 1
ATOM 713 N N . GLY A 1 97 ? -1.819 38.372 -8.828 1.00 17.07 97 GLY A N 1
ATOM 714 C CA . GLY A 1 97 ? -2.462 38.418 -10.131 1.00 17.33 97 GLY A CA 1
ATOM 715 C C . GLY A 1 97 ? -3.870 37.859 -10.111 1.00 18.19 97 GLY A C 1
ATOM 716 O O . GLY A 1 97 ? -4.473 37.649 -11.166 1.00 18.63 97 GLY A O 1
ATOM 717 N N . ASP A 1 98 ? -4.331 37.670 -8.963 1.00 18.24 98 ASP A N 1
ATOM 718 C CA . ASP A 1 98 ? -5.705 37.205 -8.772 1.00 18.51 98 ASP A CA 1
ATOM 719 C C . ASP A 1 98 ? -6.705 38.316 -8.457 1.00 19.09 98 ASP A C 1
ATOM 720 O O . ASP A 1 98 ? -7.726 38.076 -7.812 1.00 19.14 98 ASP A O 1
ATOM 725 N N . THR A 1 99 ? -6.491 39.474 -8.880 1.00 19.97 99 THR A N 1
ATOM 726 C CA . THR A 1 99 ? -7.372 40.599 -8.557 1.00 20.95 99 THR A CA 1
ATOM 727 C C . THR A 1 99 ? -8.877 40.301 -8.572 1.00 20.68 99 THR A C 1
ATOM 728 O O . THR A 1 99 ? -9.626 40.749 -7.692 1.00 21.29 99 THR A O 1
ATOM 732 N N . PHE A 1 100 ? -9.245 39.499 -9.525 1.00 20.17 100 PHE A N 1
ATOM 733 C CA . PHE A 1 100 ? -10.634 39.226 -9.749 1.00 19.88 100 PHE A CA 1
ATOM 734 C C . PHE A 1 100 ? -11.227 38.098 -8.875 1.00 18.74 100 PHE A C 1
ATOM 735 O O . PHE A 1 100 ? -12.402 37.816 -9.058 1.00 18.52 100 PHE A O 1
ATOM 743 N N . ALA A 1 101 ? -10.439 37.460 -8.017 1.00 17.15 101 ALA A N 1
ATOM 744 C CA . ALA A 1 101 ? -10.947 36.365 -7.192 1.00 15.76 101 ALA A CA 1
ATOM 745 C C . ALA A 1 101 ? -11.498 35.197 -8.018 1.00 15.29 101 ALA A C 1
ATOM 746 O O . ALA A 1 101 ? -12.687 34.885 -7.953 1.00 15.09 101 ALA A O 1
ATOM 748 N N . GLY A 1 102 ? -10.622 34.555 -8.786 1.00 14.47 102 GLY A N 1
ATOM 749 C CA . GLY A 1 102 ? -10.966 33.365 -9.564 1.00 13.69 102 GLY A CA 1
ATOM 750 C C . GLY A 1 102 ? -11.788 32.270 -8.916 1.00 13.04 102 GLY A C 1
ATOM 751 O O . GLY A 1 102 ? -12.698 31.720 -9.544 1.00 13.47 102 GLY A O 1
ATOM 752 N N . GLY A 1 103 ? -11.466 31.951 -7.667 1.00 12.39 103 GLY A N 1
ATOM 753 C CA . GLY A 1 103 ? -12.221 30.952 -6.911 1.00 11.86 103 GLY A CA 1
ATOM 754 C C . GLY A 1 103 ? -13.662 31.393 -6.749 1.00 11.34 103 GLY A C 1
ATOM 755 O O . GLY A 1 103 ? -14.599 30.632 -7.031 1.00 11.22 103 GLY A O 1
ATOM 756 N N . GLY A 1 104 ? -13.833 32.631 -6.296 1.00 11.34 104 GLY A N 1
ATOM 757 C CA . GLY A 1 104 ? -15.156 33.236 -6.179 1.00 11.15 104 GLY A CA 1
ATOM 758 C C . GLY A 1 104 ? -15.928 33.153 -7.480 1.00 11.39 104 GLY A C 1
ATOM 759 O O . GLY A 1 104 ? -17.111 32.793 -7.492 1.00 10.95 104 GLY A O 1
ATOM 760 N N . GLU A 1 105 ? -15.258 33.478 -8.580 1.00 11.11 105 GLU A N 1
ATOM 761 C CA . GLU A 1 105 ? -15.909 33.454 -9.887 1.00 12.07 105 GLU A CA 1
ATOM 762 C C . GLU A 1 105 ? -16.394 32.061 -10.275 1.00 11.76 105 GLU A C 1
ATOM 763 O O . GLU A 1 105 ? -17.459 31.923 -10.878 1.00 11.26 105 GLU A O 1
ATOM 769 N N . GLN A 1 106 ? -15.619 31.038 -9.916 1.00 11.63 106 GLN A N 1
ATOM 770 C CA . GLN A 1 106 ? -16.000 29.654 -10.187 1.00 12.29 106 GLN A CA 1
ATOM 771 C C . GLN A 1 106 ? -17.257 29.294 -9.400 1.00 11.86 106 GLN A C 1
ATOM 772 O O . GLN A 1 106 ? -18.113 28.554 -9.898 1.00 11.92 106 GLN A O 1
ATOM 778 N N . VAL A 1 107 ? -17.374 29.831 -8.185 1.00 10.97 107 VAL A N 1
ATOM 779 C CA . VAL A 1 107 ? -18.592 29.625 -7.388 1.00 10.75 107 VAL A CA 1
ATOM 780 C C . VAL A 1 107 ? -19.789 30.311 -8.044 1.00 10.60 107 VAL A C 1
ATOM 781 O O . VAL A 1 107 ? -20.880 29.734 -8.106 1.00 10.40 107 VAL A O 1
ATOM 785 N N . ARG A 1 108 ? -19.590 31.528 -8.554 1.00 10.58 108 ARG A N 1
ATOM 786 C CA . ARG A 1 108 ? -20.658 32.207 -9.313 1.00 11.11 108 ARG A CA 1
ATOM 787 C C . ARG A 1 108 ? -21.151 31.360 -10.479 1.00 11.58 108 ARG A C 1
ATOM 788 O O . ARG A 1 108 ? -22.356 31.309 -10.751 1.00 11.77 108 ARG A O 1
ATOM 796 N N . GLU A 1 109 ? -20.215 30.712 -11.171 1.00 12.17 109 GLU A N 1
ATOM 797 C CA . GLU A 1 109 ? -20.560 29.830 -12.291 1.00 12.70 109 GLU A CA 1
ATOM 798 C C . GLU A 1 109 ? -21.415 28.646 -11.832 1.00 12.41 109 GLU A C 1
ATOM 799 O O . GLU A 1 109 ? -22.399 28.292 -12.502 1.00 12.65 109 GLU A O 1
ATOM 805 N N . LEU A 1 110 ? -21.054 28.065 -10.692 1.00 12.00 110 LEU A N 1
ATOM 806 C CA . LEU A 1 110 ? -21.829 26.983 -10.101 1.00 11.97 110 LEU A CA 1
ATOM 807 C C . LEU A 1 110 ? -23.240 27.463 -9.781 1.00 11.97 110 LEU A C 1
ATOM 808 O O . LEU A 1 110 ? -24.222 26.824 -10.161 1.00 12.36 110 LEU A O 1
ATOM 813 N N . PHE A 1 111 ? -23.339 28.592 -9.085 1.00 11.88 111 PHE A N 1
ATOM 814 C CA . PHE A 1 111 ? -24.651 29.174 -8.763 1.00 12.09 111 PHE A CA 1
ATOM 815 C C . PHE A 1 111 ? -25.507 29.219 -10.022 1.00 12.34 111 PHE A C 1
ATOM 816 O O . PHE A 1 111 ? -26.682 28.876 -9.995 1.00 12.43 111 PHE A O 1
ATOM 824 N N . GLY A 1 112 ? -24.895 29.631 -11.130 1.00 12.49 112 GLY A N 1
ATOM 825 C CA . GLY A 1 112 ? -25.594 29.713 -12.406 1.00 13.35 112 GLY A CA 1
ATOM 826 C C . GLY A 1 112 ? -26.139 28.370 -12.848 1.00 13.36 112 GLY A C 1
ATOM 827 O O . GLY A 1 112 ? -27.291 28.272 -13.290 1.00 14.46 112 GLY A O 1
ATOM 828 N N . GLU A 1 113 ? -25.311 27.335 -12.709 1.00 13.62 113 GLU A N 1
ATOM 829 C CA . GLU A 1 113 ? -25.678 25.981 -13.126 1.00 14.21 113 GLU A CA 1
ATOM 830 C C . GLU A 1 113 ? -26.763 25.404 -12.222 1.00 14.16 113 GLU A C 1
ATOM 831 O O . GLU A 1 113 ? -27.587 24.610 -12.667 1.00 15.29 113 GLU A O 1
ATOM 837 N N . LEU A 1 114 ? -26.773 25.828 -10.962 1.00 13.35 114 LEU A N 1
ATOM 838 C CA . LEU A 1 114 ? -27.778 25.366 -10.005 1.00 13.14 114 LEU A CA 1
ATOM 839 C C . LEU A 1 114 ? -29.085 26.134 -10.087 1.00 13.35 114 LEU A C 1
A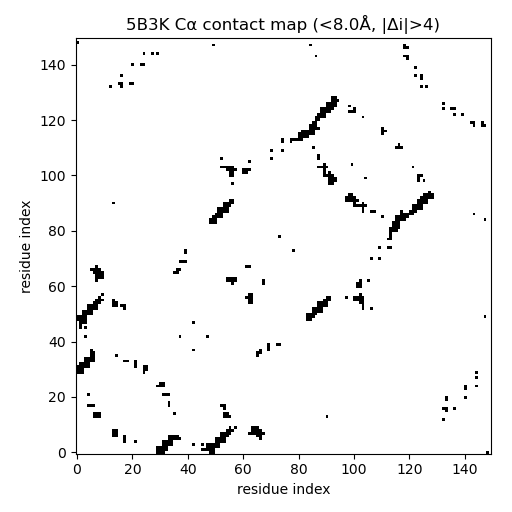TOM 840 O O . LEU A 1 114 ? -30.114 25.654 -9.613 1.00 13.63 114 LEU A O 1
ATOM 845 N N . GLY A 1 115 ? -29.043 27.338 -10.654 1.00 13.35 115 GLY A N 1
ATOM 846 C CA . GLY A 1 115 ? -30.174 28.254 -10.582 1.00 13.30 115 GLY A CA 1
ATOM 847 C C . GLY A 1 115 ? -30.277 29.026 -9.272 1.00 13.45 115 GLY A C 1
ATOM 848 O O . GLY A 1 115 ? -31.322 29.591 -8.969 1.00 13.54 115 GLY A O 1
ATOM 849 N N . VAL A 1 116 ? -29.187 29.067 -8.506 1.00 13.47 116 VAL A N 1
ATOM 850 C CA . VAL A 1 116 ? -29.118 29.903 -7.309 1.00 13.91 116 VAL A CA 1
ATOM 851 C C . VAL A 1 116 ? -29.003 31.348 -7.775 1.00 14.25 116 VAL A C 1
ATOM 852 O O . VAL A 1 116 ? -28.224 31.658 -8.685 1.00 14.91 116 VAL A O 1
ATOM 856 N N . ARG A 1 117 ? -29.820 32.216 -7.199 1.00 14.19 117 ARG A N 1
ATOM 857 C CA . ARG A 1 117 ? -29.838 33.604 -7.645 1.00 14.51 117 ARG A CA 1
ATOM 858 C C . ARG A 1 117 ? -28.968 34.475 -6.736 1.00 13.99 117 ARG A C 1
ATOM 859 O O . ARG A 1 117 ? -29.109 34.462 -5.512 1.00 13.41 117 ARG A O 1
ATOM 867 N N . GLU A 1 118 ? -28.034 35.194 -7.348 1.00 13.47 118 GLU A N 1
ATOM 868 C CA . GLU A 1 118 ? -27.169 36.100 -6.598 1.00 13.48 118 GLU A CA 1
ATOM 869 C C . GLU A 1 118 ? -27.994 37.288 -6.147 1.00 13.35 118 GLU A C 1
ATOM 870 O O . GLU A 1 118 ? -28.696 37.904 -6.951 1.00 14.51 118 GLU A O 1
ATOM 876 N N . VAL A 1 119 ? -27.942 37.595 -4.858 1.00 12.24 119 VAL A N 1
ATOM 877 C CA . VAL A 1 119 ? -28.720 38.717 -4.333 1.00 12.10 119 VAL A CA 1
ATOM 878 C C . VAL A 1 119 ? -27.879 39.985 -4.206 1.00 11.99 119 VAL A C 1
ATOM 879 O O . VAL A 1 119 ? -28.425 41.078 -4.119 1.00 13.03 119 VAL A O 1
ATOM 883 N N . LEU A 1 120 ? -26.559 39.808 -4.187 1.00 11.46 120 LEU A N 1
ATOM 884 C CA . LEU A 1 120 ? -25.585 40.904 -4.201 1.00 11.48 120 LEU A CA 1
ATOM 885 C C . LEU A 1 120 ? -24.484 40.573 -5.189 1.00 10.97 120 LEU A C 1
ATOM 886 O O . LEU A 1 120 ? -24.217 39.401 -5.451 1.00 10.29 120 LEU A O 1
ATOM 891 N N . PRO A 1 121 ? -23.805 41.603 -5.725 1.00 10.97 121 PRO A N 1
ATOM 892 C CA . PRO A 1 121 ? -22.564 41.324 -6.449 1.00 10.87 121 PRO A C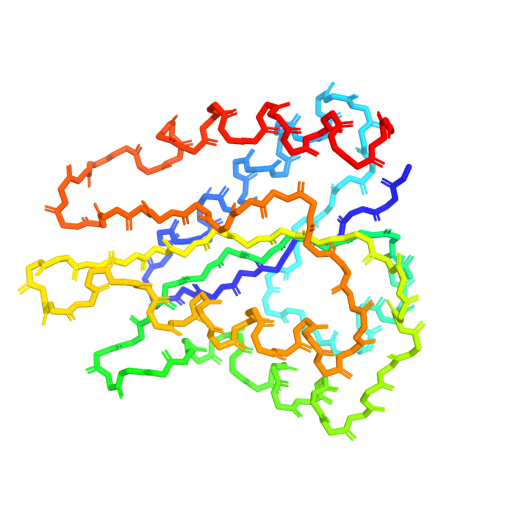A 1
ATOM 893 C C . PRO A 1 121 ? -21.551 40.631 -5.540 1.00 10.86 121 PRO A C 1
ATOM 894 O O . PRO A 1 121 ? -21.572 40.838 -4.320 1.00 10.43 121 PRO A O 1
ATOM 898 N N . MET A 1 122 ? -20.689 39.808 -6.120 1.00 10.20 122 MET A N 1
ATOM 899 C CA . MET A 1 122 ? -19.617 39.191 -5.340 1.00 9.81 122 MET A CA 1
ATOM 900 C C . MET A 1 122 ? -18.753 40.272 -4.694 1.00 9.88 122 MET A C 1
ATOM 901 O O . MET A 1 122 ? -18.374 41.251 -5.348 1.00 10.41 122 MET A O 1
ATOM 906 N N . LEU A 1 123 ? -18.455 40.097 -3.412 1.00 9.54 123 LEU A N 1
ATOM 907 C CA . LEU A 1 123 ? -17.501 40.966 -2.748 1.00 10.41 123 LEU A CA 1
ATOM 908 C C . LEU A 1 123 ? -16.094 40.541 -3.127 1.00 11.52 123 LEU A C 1
ATOM 909 O O . LEU A 1 123 ? -15.709 39.392 -2.920 1.00 11.32 123 LEU A O 1
ATOM 914 N N . ARG A 1 124 ? -15.336 41.473 -3.697 1.00 12.88 124 ARG A N 1
ATOM 915 C CA . ARG A 1 124 ? -13.954 41.212 -4.071 1.00 15.66 124 ARG A CA 1
ATOM 916 C C . ARG A 1 124 ? -13.043 41.818 -3.026 1.00 16.49 124 ARG A C 1
ATOM 917 O O . ARG A 1 124 ? -12.859 43.035 -2.976 1.00 17.81 124 ARG A O 1
ATOM 925 N N . LEU A 1 125 ? -12.494 40.965 -2.174 1.00 16.63 125 LEU A N 1
ATOM 926 C CA . LEU A 1 125 ? -11.513 41.405 -1.196 1.00 17.55 125 LEU A CA 1
ATOM 927 C C . LEU A 1 125 ? -10.112 41.160 -1.738 1.00 18.32 125 LEU A C 1
ATOM 928 O O . LEU A 1 125 ? -9.893 40.245 -2.531 1.00 18.67 125 LEU A O 1
ATOM 933 N N . ASP A 1 126 ? -9.171 42.000 -1.328 1.00 19.25 126 ASP A N 1
ATOM 934 C CA . ASP A 1 126 ? -7.792 41.872 -1.786 1.00 19.99 126 ASP A CA 1
ATOM 935 C C . ASP A 1 126 ? -6.910 41.522 -0.597 1.00 20.64 126 ASP A C 1
ATOM 936 O O . ASP A 1 126 ? -6.542 42.396 0.186 1.00 20.90 126 ASP A O 1
ATOM 941 N N . ALA A 1 127 ? -6.576 40.236 -0.482 1.00 20.88 127 ALA A N 1
ATOM 942 C CA . ALA A 1 127 ? -5.824 39.701 0.651 1.00 21.47 127 ALA A CA 1
ATOM 943 C C . ALA A 1 127 ? -4.419 40.288 0.768 1.00 21.72 127 ALA A C 1
ATOM 944 O O . ALA A 1 127 ? -3.828 40.285 1.848 1.00 22.18 127 ALA A O 1
ATOM 946 N N . SER A 1 128 ? -3.895 40.813 -0.336 1.00 21.94 128 SER A N 1
ATOM 947 C CA . SER A 1 128 ? -2.561 41.407 -0.313 1.00 22.59 128 SER A CA 1
ATOM 948 C C . SER A 1 128 ? -2.576 42.879 0.103 1.00 23.03 128 SER A C 1
ATOM 949 O O . SER A 1 128 ? -1.515 43.473 0.320 1.00 23.33 128 SER A O 1
ATOM 952 N N . GLU A 1 129 ? -3.772 43.457 0.236 1.00 23.45 129 GLU A N 1
ATOM 953 C CA . GLU A 1 129 ? -3.916 44.879 0.575 1.00 24.16 129 GLU A CA 1
ATOM 954 C C . GLU A 1 129 ? -4.697 45.121 1.868 1.00 24.09 129 GLU A C 1
ATOM 955 O O . GLU A 1 129 ? -5.134 46.246 2.146 1.00 24.59 129 GLU A O 1
ATOM 961 N N . THR A 1 130 ? -4.873 44.063 2.650 1.00 24.00 130 THR A N 1
ATOM 962 C CA . THR A 1 130 ? -5.606 44.157 3.911 1.00 23.96 130 THR A CA 1
ATOM 963 C C . THR A 1 130 ? -5.075 43.185 4.948 1.00 23.90 130 THR A C 1
ATOM 964 O O . THR A 1 130 ? -4.637 42.081 4.619 1.00 24.08 130 THR A O 1
ATOM 968 N N . VAL A 1 131 ? -5.110 43.615 6.203 1.00 23.76 131 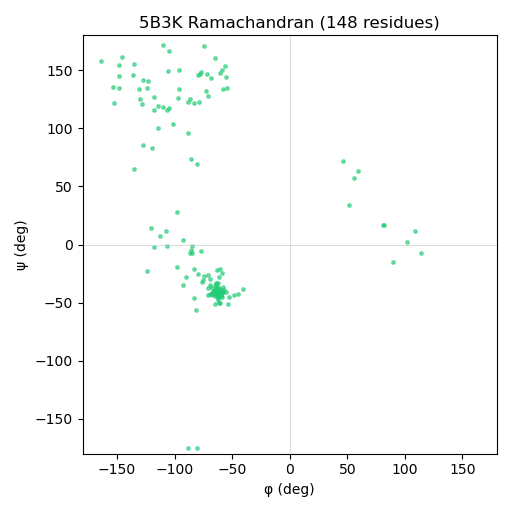VAL A N 1
ATOM 969 C CA . VAL A 1 131 ? -4.857 42.730 7.332 1.00 23.78 131 VAL A CA 1
ATOM 970 C C . VAL A 1 131 ? -6.147 42.558 8.141 1.00 23.16 131 VAL A C 1
ATOM 971 O O . VAL A 1 131 ? -6.145 41.941 9.210 1.00 23.55 131 VAL A O 1
ATOM 975 N N . THR A 1 132 ? -7.247 43.094 7.613 1.00 22.21 132 THR A N 1
ATOM 976 C CA . THR A 1 132 ? -8.548 43.025 8.293 1.00 21.42 132 THR A CA 1
ATOM 977 C C . THR A 1 132 ? -9.666 42.646 7.301 1.00 20.18 132 THR A C 1
ATOM 978 O O . THR A 1 132 ? -10.570 43.447 7.060 1.00 20.00 132 THR A O 1
ATOM 982 N N . PRO A 1 133 ? -9.618 41.423 6.732 1.00 19.20 133 PRO A N 1
ATOM 983 C CA . PRO A 1 133 ? -10.623 41.100 5.710 1.00 18.35 133 PRO A CA 1
ATOM 984 C C . PRO A 1 133 ? -11.995 40.847 6.340 1.00 17.71 133 PRO A C 1
ATOM 985 O O . PRO A 1 133 ? -13.008 41.059 5.680 1.00 17.22 133 PRO A O 1
ATOM 989 N N . GLU A 1 134 ? -12.024 40.410 7.599 1.00 17.43 134 GLU A N 1
ATOM 990 C CA . GLU A 1 134 ? -13.296 40.210 8.312 1.00 17.90 134 GLU A CA 1
ATOM 991 C C . GLU A 1 134 ? -14.064 41.520 8.454 1.00 17.31 134 GLU A C 1
ATOM 992 O O . GLU A 1 134 ? -15.270 41.569 8.194 1.00 17.13 134 GLU A O 1
ATOM 998 N N . THR A 1 135 ? -13.377 42.585 8.859 1.00 16.84 135 THR A N 1
ATOM 999 C CA . THR A 1 135 ? -14.057 43.870 9.031 1.00 17.19 135 THR A CA 1
ATOM 1000 C C . THR A 1 135 ? -14.342 44.523 7.683 1.00 16.07 135 THR A C 1
ATOM 1001 O O . THR A 1 135 ? -15.341 45.213 7.527 1.00 15.74 135 THR A O 1
ATOM 1005 N N . ASP A 1 136 ? -13.484 44.258 6.703 1.00 15.27 136 ASP A N 1
ATOM 1006 C CA . ASP A 1 136 ? -13.689 44.776 5.350 1.00 15.03 136 ASP A CA 1
ATOM 1007 C C . ASP A 1 136 ? -14.989 44.257 4.751 1.00 14.20 136 ASP A C 1
ATOM 1008 O O . ASP A 1 136 ? -15.582 44.908 3.891 1.00 14.63 136 ASP A O 1
ATOM 1013 N N . ALA A 1 137 ? -15.408 43.074 5.189 1.00 12.35 137 ALA A N 1
ATOM 1014 C CA . ALA A 1 137 ? -16.607 42.426 4.648 1.00 11.22 137 ALA A CA 1
ATOM 1015 C C . ALA A 1 137 ? -17.904 42.900 5.313 1.00 10.54 137 ALA A C 1
ATOM 1016 O O . ALA A 1 137 ? -18.996 42.558 4.859 1.00 9.87 137 ALA A O 1
ATOM 1018 N N . GLU A 1 138 ? -17.795 43.701 6.374 1.00 9.98 138 GLU A N 1
ATOM 1019 C CA . GLU A 1 138 ? -18.981 44.043 7.162 1.00 10.20 138 GLU A CA 1
ATOM 1020 C C . GLU A 1 138 ? -20.072 44.820 6.402 1.00 10.29 138 GLU A C 1
ATOM 1021 O O . GLU A 1 138 ? -21.253 44.462 6.512 1.00 9.49 138 GLU A O 1
ATOM 1027 N N . PRO A 1 139 ? -19.692 45.859 5.624 1.00 10.61 139 PRO A N 1
ATOM 1028 C CA . PRO A 1 139 ? -20.729 46.571 4.858 1.00 10.78 139 PRO A CA 1
ATOM 1029 C C . PRO A 1 139 ? -21.497 45.676 3.882 1.00 10.04 139 PRO A C 1
ATOM 1030 O O . PRO A 1 139 ? -22.719 45.812 3.745 1.00 10.41 139 PRO A O 1
ATOM 1034 N N . TRP A 1 140 ? -20.787 44.768 3.223 1.00 8.75 140 TRP A N 1
ATOM 1035 C CA . TRP A 1 140 ? -21.414 43.852 2.271 1.00 8.55 140 TRP A CA 1
ATOM 1036 C C . TRP A 1 140 ? -22.332 42.886 3.020 1.00 8.36 140 TRP A C 1
ATOM 1037 O O . TRP A 1 140 ? -23.459 42.630 2.584 1.00 8.78 140 TRP A O 1
ATOM 1048 N N . LEU A 1 141 ? -21.860 42.372 4.157 1.00 8.34 141 LEU A N 1
ATOM 1049 C CA . LEU A 1 141 ? -22.676 41.451 4.960 1.00 8.85 141 LEU A CA 1
ATOM 1050 C C . LEU A 1 141 ? -23.931 42.126 5.508 1.00 9.36 141 LEU A C 1
ATOM 1051 O O . LEU A 1 141 ? -24.971 41.483 5.634 1.00 9.56 141 LEU A O 1
ATOM 1056 N N . ALA A 1 142 ? -23.823 43.416 5.819 1.00 9.54 142 ALA A N 1
ATOM 1057 C CA . ALA A 1 142 ? -24.978 44.200 6.263 1.00 10.26 142 ALA A CA 1
ATOM 1058 C C . ALA A 1 142 ? -26.070 44.203 5.200 1.00 11.02 142 ALA A C 1
ATOM 1059 O O . ALA A 1 142 ? -27.255 44.041 5.502 1.00 11.50 142 ALA A O 1
ATOM 1061 N N . GLU A 1 143 ? -25.670 44.383 3.946 1.00 11.02 143 GLU A N 1
ATOM 1062 C CA . GLU A 1 143 ? -26.642 44.392 2.862 1.00 11.77 143 GLU A CA 1
ATOM 1063 C C . GLU A 1 143 ? -27.113 42.980 2.513 1.00 12.15 143 GLU A C 1
ATOM 1064 O O . GLU A 1 143 ? -28.268 42.775 2.129 1.00 12.25 143 GLU A O 1
ATOM 1070 N N . PHE A 1 144 ? -26.221 42.007 2.665 1.00 11.77 144 PHE A N 1
ATOM 1071 C CA . PHE A 1 144 ? -26.546 40.618 2.345 1.00 11.86 144 PHE A CA 1
ATOM 1072 C C . PHE A 1 144 ? -27.689 40.105 3.215 1.00 12.30 144 PHE A C 1
ATOM 1073 O O . PHE A 1 144 ? -28.602 39.452 2.722 1.00 12.02 144 PHE A O 1
ATOM 1081 N N . ALA A 1 145 ? -27.644 40.414 4.508 1.00 12.88 145 ALA A N 1
ATOM 1082 C CA . ALA A 1 145 ? -28.707 39.976 5.412 1.00 14.01 145 ALA A CA 1
ATOM 1083 C C . ALA A 1 145 ? -30.053 40.564 4.979 1.00 15.10 145 ALA A C 1
ATOM 1084 O O . ALA A 1 145 ? -31.063 39.871 5.021 1.00 15.04 145 ALA A O 1
ATOM 1086 N N . ALA A 1 146 ? -30.048 41.826 4.539 1.00 16.27 146 ALA A N 1
ATOM 1087 C CA . ALA A 1 146 ? -31.270 42.492 4.077 1.00 18.22 146 ALA A CA 1
ATOM 1088 C C . ALA A 1 146 ? -31.804 41.795 2.834 1.00 19.74 146 ALA A C 1
ATOM 1089 O O . ALA A 1 146 ? -33.019 41.628 2.669 1.00 20.19 146 ALA A O 1
ATOM 1091 N N . ALA A 1 147 ? -30.868 41.383 1.983 1.00 21.35 147 ALA A N 1
ATOM 1092 C CA . ALA A 1 147 ? -31.148 40.803 0.670 1.00 23.81 147 ALA A CA 1
ATOM 1093 C C . ALA A 1 147 ? -31.755 39.412 0.741 1.00 25.69 147 ALA A C 1
ATOM 1094 O O . ALA A 1 147 ? -32.463 38.996 -0.179 1.00 26.38 147 ALA A O 1
ATOM 1096 N N . LEU A 1 148 ? -31.464 38.694 1.824 1.00 27.80 148 LEU A N 1
ATOM 1097 C CA . LEU A 1 148 ? -31.991 37.348 2.040 1.00 30.08 148 LEU A CA 1
ATOM 1098 C C . LEU A 1 148 ? -33.403 37.381 2.603 1.00 31.94 148 LEU A C 1
ATOM 1099 O O . LEU A 1 148 ? -34.320 36.796 2.025 1.00 32.79 148 LEU A O 1
ATOM 1104 N N . LYS A 1 149 ? -33.560 38.046 3.720 1.00 34.05 149 LYS A N 1
ATOM 1105 C CA . LYS A 1 149 ? -34.824 38.178 4.416 1.00 35.86 149 LYS A CA 1
ATOM 1106 C C . LYS A 1 149 ? -35.177 39.636 4.708 1.00 36.64 149 LYS A C 1
ATOM 1107 O O . LYS A 1 149 ? -34.866 40.129 5.787 1.00 37.24 149 LYS A O 1
ATOM 1113 N N . GLY A 1 150 ? -35.801 40.356 3.784 1.00 37.45 150 GLY A N 1
ATOM 1114 C CA . GLY A 1 150 ? -36.247 39.795 2.509 1.00 38.07 150 GLY A CA 1
ATOM 1115 C C . GLY A 1 150 ? -36.545 40.883 1.493 1.00 38.50 150 GLY A C 1
ATOM 1116 O O . GLY A 1 150 ? -36.461 40.661 0.282 1.00 38.88 150 GLY A O 1
#

Radius of gyration: 13.87 Å; Cα contacts (8 Å, |Δi|>4): 316; chains: 1; bounding box: 36×32×28 Å

Foldseek 3Di:
DEEEEEEFDDPCPLVVLSVLLQVVLVVVVYNYDYDWLDAPVNCVVSVGQEYEYGFEADLVLETHPSCRVRLVVCLVPLPQNAPREYEYEAAAAVVSPRQPRSHRVVVVVSCVVNNHHYQDHYHGHHPNPDPCVNVVCVVVSVVVSVSRVD

InterPro domains:
  IPR001094 Flavodoxin-like [PR00369] (4-17)
  IPR001094 Flavodoxin-like [PR00369] (52-63)
  IPR001094 Flavodoxin-like [PR00369] (83-93)
  IPR001094 Flavodoxin-like [PR00369] (108-127)
  IPR008254 Flavodoxin/nitric oxide synthase [PF00258] (5-140)
  IPR008254 Flavodoxin/nitric oxide synthase [PS50902] (3-145)
  IPR029039 Flavoprotein-like superfamily [G3DSA:3.40.50.360] (1-150)
  IPR029039 Flavoprotein-like superfamily [SSF52218] (1-148)

Solvent-accessible surface area: 7223 Å² total; per-residue (Å²): 60,63,0,0,0,7,3,0,10,80,209,24,62,0,26,73,0,0,128,43,0,47,106,56,1,43,91,69,62,11,101,6,38,39,18,38,166,10,56,48,112,72,0,168,86,28,62,8,80,0,6,0,5,0,0,21,25,28,50,163,41,75,2,0,125,46,8,32,88,12,18,125,34,7,115,111,112,88,34,85,29,130,43,42,5,0,0,0,0,0,6,1,43,50,94,148,51,14,78,96,0,8,0,0,53,52,4,88,105,9,8,58,82,15,35,10,129,63,34,23,108,22,35,139,14,42,44,43,133,31,148,63,10,49,70,58,0,64,99,26,2,72,100,0,16,56,30,13,154,113

CATH classification: 3.40.50.360

Secondary structure (DSSP, 8-state):
-EEEEEEE-SSSHHHHHHHHHHHHHHHTT-EEEE-TT--HHHHHHH--SEEEEEEE--TTSS--TTTHHHHHHHHHH--S-TT-EEEEEEEE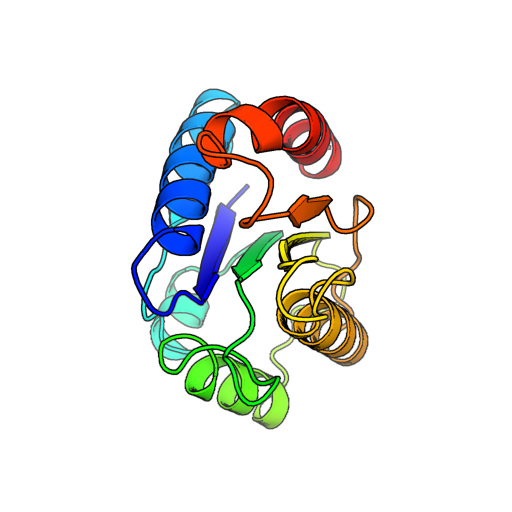-TTTT-TT-HHHHHHHHHHHHHTPEESSPPEEEETTS-S-HHHHTHHHHHHHHHHH--

Sequence (150 aa):
MKVAILSGSVYGTAEEVARHAQKLLSAAGLEASHLPRASLDELKAFAPEAFLVVTSTTGMGELPDNLQPLYYAIRDQLPAWHGLPGGVIGLGDSSYGDTFAGGGEQVRELFGELGVREVLPMLRLDASETVTPETDAEPWLAEFAAALKG

B-factor: mean 18.29, std 7.99, range [6.28, 60.94]